Protein AF-A0A7R9D7P7-F1 (afdb_monomer_lite)

pLDDT: mean 80.88, std 19.36, range [26.75, 97.06]

Secondary structure (DSSP, 8-state):
--B--EE---------------GGGGS---HHHHHHHHHHHSPPTT----HHHHHHHHHHIIIIIHHHHHHHHHHHTTT---EE--B----TT--S-GGG-S-TTTTHHHHHT---TT--HHHHHHHHHHHHHHHHHHHH-

InterPro domains:
  IPR002018 Carboxylesterase, type B [PF00135] (29-141)
  IPR029058 Alpha/Beta hydrolase fold [G3DSA:3.40.50.1820] (9-141)
  IPR029058 Alpha/Beta hydrolase fold [SSF53474] (29-141)
  IPR050654 Acetylcholinesterase-related enzymes [PTHR43918] (31-141)

Structure (mmCIF, N/CA/C/O backbone):
data_AF-A0A7R9D7P7-F1
#
_entry.id   AF-A0A7R9D7P7-F1
#
loop_
_atom_site.group_PDB
_atom_site.id
_atom_site.type_symbol
_atom_site.label_atom_id
_atom_site.label_alt_id
_atom_site.label_comp_id
_atom_site.label_asym_id
_atom_site.label_entity_id
_atom_site.label_seq_id
_atom_site.pdbx_PDB_ins_code
_atom_site.Cartn_x
_atom_site.Cartn_y
_atom_site.Cartn_z
_atom_site.occupancy
_atom_site.B_iso_or_equiv
_atom_site.auth_seq_id
_atom_site.auth_comp_id
_atom_site.auth_asym_id
_atom_site.auth_atom_id
_atom_site.pdbx_PDB_model_num
ATOM 1 N N . MET A 1 1 ? 2.129 -1.269 -8.282 1.00 43.69 1 MET A N 1
ATOM 2 C CA . MET A 1 1 ? 2.133 -2.211 -7.143 1.00 43.69 1 MET A CA 1
ATOM 3 C C . MET A 1 1 ? 1.674 -1.445 -5.933 1.00 43.69 1 MET A C 1
ATOM 5 O O . MET A 1 1 ? 2.076 -0.297 -5.811 1.00 43.69 1 MET A O 1
ATOM 9 N N . GLY A 1 2 ? 0.802 -2.020 -5.114 1.00 38.56 2 GLY A N 1
ATOM 10 C CA . GLY A 1 2 ? 0.413 -1.408 -3.855 1.00 38.56 2 GLY A CA 1
ATOM 11 C C . GLY A 1 2 ? 0.653 -2.337 -2.678 1.00 38.56 2 GLY A C 1
ATOM 12 O O . GLY A 1 2 ? 0.614 -3.562 -2.826 1.00 38.56 2 GLY A O 1
ATOM 13 N N . CYS A 1 3 ? 0.937 -1.753 -1.516 1.00 42.25 3 CYS A N 1
ATOM 14 C CA . CYS A 1 3 ? 1.057 -2.504 -0.275 1.00 42.25 3 CYS A CA 1
ATOM 15 C C . CYS A 1 3 ? -0.351 -2.804 0.261 1.00 42.25 3 CYS A C 1
ATOM 17 O O . CYS A 1 3 ? -1.209 -1.921 0.304 1.00 42.25 3 CYS A O 1
ATOM 19 N N . VAL A 1 4 ? -0.618 -4.060 0.619 1.00 41.03 4 VAL A N 1
ATOM 20 C CA . VAL A 1 4 ? -1.905 -4.493 1.179 1.00 41.03 4 VAL A CA 1
ATOM 21 C C . VAL A 1 4 ? -1.685 -4.771 2.658 1.00 41.03 4 VAL A C 1
ATOM 23 O O . VAL A 1 4 ? -1.017 -5.745 3.003 1.00 41.03 4 VAL A O 1
ATOM 26 N N . VAL A 1 5 ? -2.257 -3.936 3.523 1.00 47.00 5 VAL A N 1
ATOM 27 C CA . VAL A 1 5 ? -2.243 -4.150 4.976 1.00 47.00 5 VAL A CA 1
ATOM 28 C C . VAL A 1 5 ? -3.635 -4.583 5.436 1.00 47.00 5 VAL A C 1
ATOM 30 O O . VAL A 1 5 ? -4.661 -4.134 4.922 1.00 47.00 5 VAL A O 1
ATOM 33 N N . TRP A 1 6 ? -3.651 -5.545 6.358 1.00 42.38 6 TRP A N 1
ATOM 34 C CA . TRP A 1 6 ? -4.822 -6.299 6.798 1.00 42.38 6 TRP A CA 1
ATOM 35 C C . TRP A 1 6 ? -5.410 -5.740 8.096 1.00 42.38 6 TRP A C 1
ATOM 37 O O . TRP A 1 6 ? -4.666 -5.430 9.024 1.00 42.38 6 TRP A O 1
ATOM 47 N N . LEU A 1 7 ? -6.743 -5.702 8.185 1.00 40.28 7 LEU A N 1
ATOM 48 C CA . LEU A 1 7 ? -7.473 -5.352 9.400 1.00 40.28 7 LEU A CA 1
ATOM 49 C C . LEU A 1 7 ? -8.643 -6.326 9.620 1.00 40.28 7 LEU A C 1
ATOM 51 O O . LEU A 1 7 ? -9.694 -6.242 8.984 1.00 40.28 7 LEU A O 1
ATOM 55 N N . GLY A 1 8 ? -8.439 -7.283 10.528 1.00 28.56 8 GLY A N 1
ATOM 56 C CA . GLY A 1 8 ? -9.487 -8.111 11.125 1.00 28.56 8 GLY A CA 1
ATOM 57 C C . GLY A 1 8 ? -9.409 -8.045 12.651 1.00 28.56 8 GLY A C 1
ATOM 58 O O . GLY A 1 8 ? -8.383 -7.658 13.207 1.00 28.56 8 GLY A O 1
ATOM 59 N N . LYS A 1 9 ? -10.499 -8.404 13.345 1.00 32.94 9 LYS A N 1
ATOM 60 C CA . LYS A 1 9 ? -10.555 -8.444 14.819 1.00 32.94 9 LYS A CA 1
ATOM 61 C C . LYS A 1 9 ? -9.355 -9.216 15.388 1.00 32.94 9 LYS A C 1
ATOM 63 O O . LYS A 1 9 ? -9.230 -10.420 15.164 1.00 32.94 9 LYS A O 1
ATOM 68 N N . PHE A 1 10 ? -8.509 -8.539 16.164 1.00 31.31 10 PHE A N 1
ATOM 69 C CA . PHE A 1 10 ? -7.433 -9.173 16.920 1.00 31.31 10 PHE A CA 1
ATOM 70 C C . PHE A 1 10 ? -8.032 -10.010 18.058 1.00 31.31 10 PHE A C 1
ATOM 72 O O . PHE A 1 10 ? -8.425 -9.492 19.097 1.00 31.31 10 PHE A O 1
ATOM 79 N N . SER A 1 11 ? -8.089 -11.327 17.876 1.00 27.83 11 SER A N 1
ATOM 80 C CA . SER A 1 11 ? -7.954 -12.256 18.998 1.00 27.83 11 SER A CA 1
ATOM 81 C C . SER A 1 11 ? -6.511 -12.736 18.992 1.00 27.83 11 SER A C 1
ATOM 83 O O . SER A 1 11 ? -6.038 -13.232 17.971 1.00 27.83 11 SER A O 1
ATOM 85 N N . ILE A 1 12 ? -5.801 -12.565 20.110 1.00 30.19 12 ILE A N 1
ATOM 86 C CA . ILE A 1 12 ? -4.437 -13.075 20.292 1.00 30.19 12 ILE A CA 1
ATOM 87 C C . ILE A 1 12 ? -4.516 -14.606 20.279 1.00 30.19 12 ILE A C 1
ATOM 89 O O . ILE A 1 12 ? -4.720 -15.254 21.304 1.00 30.19 12 ILE A O 1
ATOM 93 N N . ILE A 1 13 ? -4.389 -15.203 19.096 1.00 32.69 13 ILE A N 1
ATOM 94 C CA . ILE A 1 13 ? -4.144 -16.634 18.963 1.00 32.69 13 ILE A CA 1
ATOM 95 C C . ILE A 1 13 ? -2.699 -16.830 19.413 1.00 32.69 13 ILE A C 1
ATOM 97 O O . ILE A 1 13 ? -1.776 -16.399 18.724 1.00 32.69 13 ILE A O 1
ATOM 101 N N . LYS A 1 14 ? -2.493 -17.449 20.584 1.00 26.75 14 LYS A N 1
ATOM 102 C CA . LYS A 1 14 ? -1.155 -17.880 21.010 1.00 26.75 14 LYS A CA 1
ATOM 103 C C . LYS A 1 14 ? -0.523 -18.670 19.858 1.00 26.75 14 LYS A C 1
ATOM 105 O O . LYS A 1 14 ? -1.120 -19.672 19.448 1.00 26.75 14 LYS A O 1
ATOM 110 N N . PRO A 1 15 ? 0.649 -18.268 19.335 1.00 33.72 15 PRO A N 1
ATOM 111 C CA . PRO A 1 15 ? 1.323 -19.065 18.330 1.00 33.72 15 PRO A CA 1
ATOM 112 C C . PRO A 1 15 ? 1.646 -20.422 18.958 1.00 33.72 15 PRO A C 1
ATOM 114 O O . PRO A 1 15 ? 2.406 -20.515 19.921 1.00 33.72 15 PRO A O 1
ATOM 117 N N . ARG A 1 16 ? 1.036 -21.492 18.437 1.00 42.28 16 ARG A N 1
ATOM 118 C CA . ARG A 1 16 ? 1.604 -22.831 18.612 1.00 42.28 16 ARG A CA 1
ATOM 119 C C . ARG A 1 16 ? 2.973 -22.793 17.942 1.00 42.28 16 ARG A C 1
ATOM 121 O O . ARG A 1 16 ? 3.083 -22.214 16.863 1.00 42.28 16 ARG A O 1
ATOM 128 N N . SER A 1 17 ? 3.998 -23.342 18.591 1.00 46.72 17 SER A N 1
ATOM 129 C CA . SER A 1 17 ? 5.365 -23.337 18.070 1.00 46.72 17 SER A CA 1
ATOM 130 C C . SER A 1 17 ? 5.378 -23.904 16.648 1.00 46.72 17 SER A C 1
ATOM 132 O O . SER A 1 17 ? 5.209 -25.101 16.419 1.00 46.72 17 SER A O 1
ATOM 134 N N . CYS A 1 18 ? 5.518 -23.023 15.661 1.00 44.44 18 CYS A N 1
ATOM 135 C CA . CYS A 1 18 ? 5.697 -23.441 14.285 1.00 44.44 18 CYS A CA 1
ATOM 136 C C . CYS A 1 18 ? 7.150 -23.872 14.144 1.00 44.44 18 CYS A C 1
ATOM 138 O O . CYS A 1 18 ? 8.067 -23.068 14.285 1.00 44.44 18 CYS A O 1
ATOM 140 N N . ALA A 1 19 ? 7.310 -25.173 13.918 1.00 54.09 19 ALA A N 1
ATOM 141 C CA . ALA A 1 19 ? 8.560 -25.856 13.660 1.00 54.09 19 ALA A CA 1
ATOM 142 C C . ALA A 1 19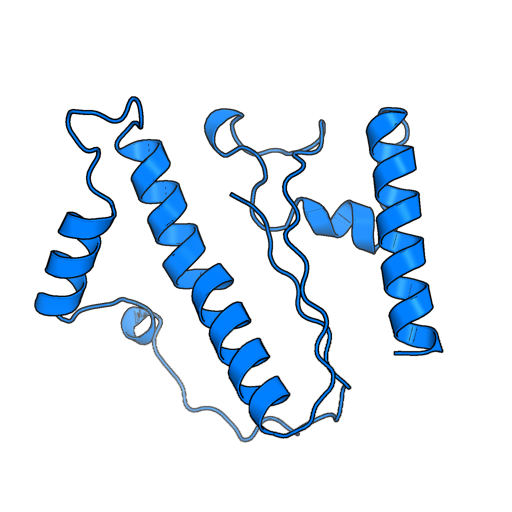 ? 9.497 -25.079 12.723 1.00 54.09 19 ALA A C 1
ATOM 144 O O . ALA A 1 19 ? 9.060 -24.393 11.795 1.00 54.09 19 ALA A O 1
ATOM 145 N N . ASN A 1 20 ? 10.786 -25.274 12.990 1.00 46.38 20 ASN A N 1
ATOM 146 C CA . ASN A 1 20 ? 11.968 -24.764 12.310 1.00 46.38 20 ASN A CA 1
ATOM 147 C C . ASN A 1 20 ? 11.874 -24.957 10.781 1.00 46.38 20 ASN A C 1
ATOM 149 O O . ASN A 1 20 ? 12.284 -25.986 10.243 1.00 46.38 20 ASN A O 1
ATOM 153 N N . ARG A 1 21 ? 11.264 -24.002 10.070 1.00 52.53 21 ARG A N 1
ATOM 154 C CA . ARG A 1 21 ? 11.136 -24.040 8.610 1.00 52.53 21 ARG A CA 1
ATOM 155 C C . ARG A 1 21 ? 12.296 -23.266 7.997 1.00 52.53 21 ARG A C 1
ATOM 157 O O . ARG A 1 21 ? 12.421 -22.063 8.194 1.00 52.53 21 ARG A O 1
ATOM 164 N N . SER A 1 22 ? 13.140 -23.982 7.258 1.00 52.88 22 SER A N 1
ATOM 165 C CA . SER A 1 22 ? 14.233 -23.415 6.464 1.00 52.88 22 SER A CA 1
ATOM 166 C C . S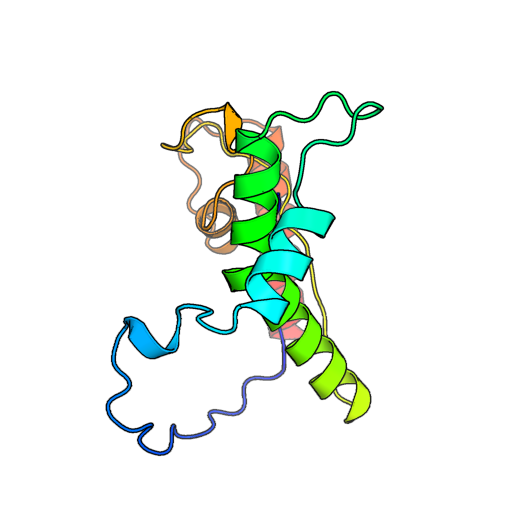ER A 1 22 ? 13.707 -22.386 5.451 1.00 52.88 22 SER A C 1
ATOM 168 O O . SER A 1 22 ? 12.594 -22.536 4.935 1.00 52.88 22 SER A O 1
ATOM 170 N N . ALA A 1 23 ? 14.526 -21.383 5.112 1.00 53.16 23 ALA A N 1
ATOM 171 C CA . ALA A 1 23 ? 14.239 -20.391 4.071 1.00 53.16 23 ALA A CA 1
ATOM 172 C C . ALA A 1 23 ? 13.839 -21.030 2.721 1.00 53.16 23 ALA A C 1
ATOM 174 O O . ALA A 1 23 ? 13.023 -20.472 1.990 1.00 53.16 23 ALA A O 1
ATOM 175 N N . SER A 1 24 ? 14.325 -22.245 2.431 1.00 53.69 24 SER A N 1
ATOM 176 C CA . SER A 1 24 ? 13.949 -23.023 1.240 1.00 53.69 24 SER A CA 1
ATOM 177 C C . SER A 1 24 ? 12.460 -23.368 1.166 1.00 53.69 24 SER A C 1
ATOM 179 O O . SER A 1 24 ? 11.933 -23.536 0.074 1.00 53.69 24 SER A O 1
ATOM 181 N N . SER A 1 25 ? 11.757 -23.424 2.302 1.00 59.16 25 SER A N 1
ATOM 182 C CA . SER A 1 25 ? 10.317 -23.710 2.338 1.00 59.16 25 SER A CA 1
ATOM 183 C C . SER A 1 25 ? 9.445 -22.570 1.799 1.00 59.16 25 SER A C 1
ATOM 185 O O . SER A 1 25 ? 8.258 -22.779 1.553 1.00 59.16 25 SER A O 1
ATOM 187 N N . PHE A 1 26 ? 10.017 -21.375 1.612 1.00 55.59 26 PHE A N 1
ATOM 188 C CA . PHE A 1 26 ? 9.333 -20.230 1.008 1.00 55.59 26 PHE A CA 1
ATOM 189 C C . PHE A 1 26 ? 9.520 -20.146 -0.509 1.00 55.59 26 PHE A C 1
ATOM 191 O O . PHE A 1 26 ? 8.774 -19.416 -1.162 1.00 55.59 26 PHE A O 1
ATOM 198 N N . LEU A 1 27 ? 10.494 -20.869 -1.067 1.00 63.66 27 LEU A N 1
ATOM 199 C CA . LEU A 1 27 ? 10.754 -20.868 -2.500 1.00 63.66 27 LEU A CA 1
ATOM 200 C C . LEU A 1 27 ? 9.830 -21.873 -3.186 1.00 63.66 27 LEU A C 1
ATOM 202 O O . LEU A 1 27 ? 9.764 -23.042 -2.809 1.00 63.66 27 LEU A O 1
ATOM 206 N N . VAL A 1 28 ? 9.112 -21.408 -4.206 1.00 68.25 28 VAL A N 1
ATOM 207 C CA . VAL A 1 28 ? 8.345 -22.280 -5.097 1.00 68.25 28 VAL A CA 1
ATOM 208 C C . VAL A 1 28 ? 9.344 -23.125 -5.884 1.00 68.25 28 VAL A C 1
ATOM 210 O O . VAL A 1 28 ? 10.101 -22.589 -6.688 1.00 68.25 28 VAL A O 1
ATOM 213 N N . GLN A 1 29 ? 9.368 -24.432 -5.626 1.00 76.44 29 GLN A N 1
ATOM 214 C CA . GLN A 1 29 ? 10.256 -25.379 -6.316 1.00 76.44 29 GLN A CA 1
ATOM 215 C C . GLN A 1 29 ? 9.516 -26.313 -7.278 1.00 76.44 29 GLN A C 1
ATOM 217 O O . GLN A 1 29 ? 10.154 -27.092 -7.977 1.00 76.44 29 GLN A O 1
ATOM 222 N N . ASP A 1 30 ? 8.186 -26.240 -7.320 1.00 83.62 30 ASP A N 1
ATOM 223 C CA . ASP A 1 30 ? 7.381 -27.046 -8.231 1.00 83.62 30 ASP A CA 1
ATOM 224 C C . ASP A 1 30 ? 7.522 -26.513 -9.672 1.00 83.62 30 ASP A C 1
ATOM 226 O O . ASP A 1 30 ? 7.141 -25.362 -9.926 1.00 83.62 30 ASP A O 1
ATOM 230 N N . PRO A 1 31 ? 8.040 -27.318 -10.622 1.00 87.44 31 PRO A N 1
ATOM 231 C CA . PRO A 1 31 ? 8.234 -26.891 -12.006 1.00 87.44 31 PRO A CA 1
ATOM 232 C C . PRO A 1 31 ? 6.951 -26.413 -12.690 1.00 87.44 31 PRO A C 1
ATOM 234 O O . PRO A 1 31 ? 7.000 -25.457 -13.460 1.00 87.44 31 PRO A O 1
ATOM 237 N N . SER A 1 32 ? 5.801 -27.018 -12.378 1.00 87.88 32 SER A N 1
ATOM 238 C CA . SER A 1 32 ? 4.516 -26.633 -12.974 1.00 87.88 32 SER A CA 1
ATOM 239 C C . SER A 1 32 ? 4.070 -25.243 -12.519 1.00 87.88 32 SER A C 1
ATOM 241 O O . SER A 1 32 ? 3.541 -24.455 -13.304 1.00 87.88 32 SER A O 1
ATOM 243 N N . VAL A 1 33 ? 4.346 -24.898 -11.258 1.00 84.75 33 VAL A N 1
ATOM 244 C CA . VAL A 1 33 ? 4.042 -23.572 -10.711 1.00 84.75 33 VAL A CA 1
ATOM 245 C C . VAL A 1 33 ? 4.990 -22.526 -11.292 1.00 84.75 33 VAL A C 1
ATOM 247 O O . VAL A 1 33 ? 4.563 -21.406 -11.572 1.00 84.75 33 VAL A O 1
ATOM 250 N N . ILE A 1 34 ? 6.258 -22.883 -11.510 1.00 87.31 34 ILE A N 1
ATOM 251 C CA . ILE A 1 34 ? 7.229 -22.006 -12.175 1.00 87.31 34 ILE A CA 1
ATOM 252 C C . ILE A 1 34 ? 6.792 -21.730 -13.618 1.00 87.31 34 ILE A C 1
ATOM 254 O O . ILE A 1 34 ? 6.773 -20.573 -14.028 1.00 87.31 34 ILE A O 1
ATOM 258 N N . GLU A 1 35 ? 6.392 -22.754 -14.374 1.00 91.06 35 GLU A N 1
ATOM 259 C CA . GLU A 1 35 ? 5.926 -22.596 -15.756 1.00 91.06 35 GLU A CA 1
ATOM 260 C C . GLU A 1 35 ? 4.676 -21.711 -15.840 1.00 91.06 35 GLU A C 1
ATOM 262 O O . GLU A 1 35 ? 4.634 -20.765 -16.629 1.00 91.06 35 GLU A O 1
ATOM 267 N N . ALA A 1 36 ? 3.694 -21.946 -14.965 1.00 90.69 36 ALA A N 1
ATOM 268 C CA . ALA A 1 36 ? 2.503 -21.107 -14.876 1.00 90.69 36 ALA A CA 1
ATOM 269 C C . ALA A 1 36 ? 2.849 -19.650 -14.520 1.00 90.69 36 ALA A C 1
ATOM 271 O O . ALA A 1 36 ? 2.304 -18.721 -15.116 1.00 90.69 36 ALA A O 1
ATOM 272 N N . ALA A 1 37 ? 3.786 -19.433 -13.590 1.00 89.31 37 ALA A N 1
ATOM 273 C CA . ALA A 1 37 ? 4.247 -18.095 -13.231 1.00 89.31 37 ALA A CA 1
ATOM 274 C C . ALA A 1 37 ? 4.954 -17.398 -14.403 1.00 89.31 37 ALA A C 1
ATOM 276 O O . ALA A 1 37 ? 4.693 -16.227 -14.666 1.00 89.31 37 ALA A O 1
ATOM 277 N N . VAL A 1 38 ? 5.811 -18.104 -15.143 1.00 90.56 38 VAL A N 1
ATOM 278 C CA . VAL A 1 38 ? 6.465 -17.553 -16.339 1.00 90.56 38 VAL A CA 1
ATOM 279 C C . VAL A 1 38 ? 5.432 -17.209 -17.411 1.00 90.56 38 VAL A C 1
ATOM 281 O O . VAL A 1 38 ? 5.535 -16.156 -18.034 1.00 90.56 38 VAL A O 1
ATOM 284 N N . HIS A 1 39 ? 4.422 -18.052 -17.619 1.00 91.56 39 HIS A N 1
ATOM 285 C CA . HIS A 1 39 ? 3.353 -17.774 -18.575 1.00 91.56 39 HIS A CA 1
ATOM 286 C C . HIS A 1 39 ? 2.531 -16.533 -18.193 1.00 91.56 39 HIS A C 1
ATOM 288 O O . HIS A 1 39 ? 2.224 -15.714 -19.057 1.00 91.56 39 HIS A O 1
ATOM 294 N N . GLU A 1 40 ? 2.189 -16.383 -16.914 1.00 90.81 40 GLU A N 1
ATOM 295 C CA . GLU A 1 40 ? 1.378 -15.267 -16.417 1.00 90.81 40 GLU A CA 1
ATOM 296 C C . GLU A 1 40 ? 2.153 -13.940 -16.414 1.00 90.81 40 GLU A C 1
ATOM 298 O O . GLU A 1 40 ? 1.645 -12.908 -16.852 1.00 90.81 40 GLU A O 1
ATOM 303 N N . TYR A 1 41 ? 3.410 -13.967 -15.961 1.00 91.06 41 TYR A N 1
ATOM 304 C CA . TYR A 1 41 ? 4.240 -12.775 -15.758 1.00 91.06 41 TYR A CA 1
ATOM 305 C C . TYR A 1 41 ? 5.274 -12.554 -16.865 1.00 91.06 41 TYR A C 1
ATOM 307 O O . TYR A 1 41 ? 6.217 -11.782 -16.701 1.00 91.06 41 TYR A O 1
ATOM 315 N N . ARG A 1 42 ? 5.134 -13.185 -18.029 1.00 91.00 42 ARG A N 1
ATOM 316 C CA . ARG A 1 42 ? 5.920 -12.758 -19.191 1.00 91.00 42 ARG A CA 1
ATOM 317 C C . ARG A 1 42 ? 5.390 -11.425 -19.721 1.00 91.00 42 ARG A C 1
ATOM 319 O O . ARG A 1 42 ? 4.184 -11.175 -19.670 1.00 91.00 42 ARG A O 1
ATOM 326 N N . PRO A 1 43 ? 6.252 -10.545 -20.243 1.00 89.44 43 PRO A N 1
ATOM 327 C CA . PRO A 1 43 ? 5.785 -9.428 -21.050 1.00 89.44 43 PRO A CA 1
ATOM 328 C C . PRO A 1 43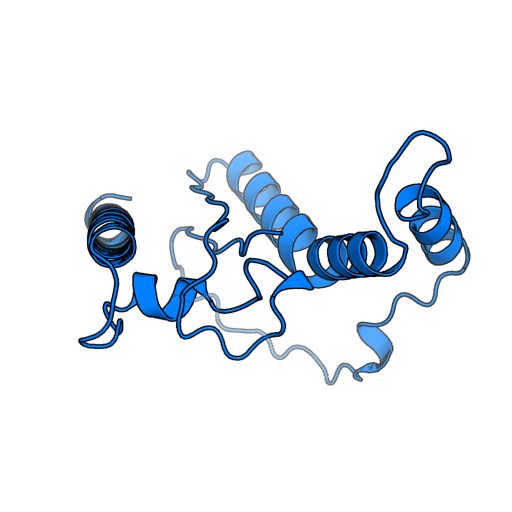 ? 5.115 -9.988 -22.314 1.00 89.44 43 PRO A C 1
ATOM 330 O O . PRO A 1 43 ? 5.712 -10.782 -23.044 1.00 89.44 43 PRO A O 1
ATOM 333 N N . TRP A 1 44 ? 3.850 -9.634 -22.527 1.00 86.88 44 TRP A N 1
ATOM 334 C CA . TRP A 1 44 ? 3.094 -10.055 -23.705 1.00 86.88 44 TRP A CA 1
ATOM 335 C C . TRP A 1 44 ? 3.408 -9.120 -24.879 1.00 86.88 44 TRP A C 1
ATOM 337 O O . TRP A 1 44 ? 3.677 -7.947 -24.635 1.00 86.88 44 TRP A O 1
ATOM 347 N N . PRO A 1 45 ? 3.345 -9.588 -26.140 1.00 86.12 45 PRO A N 1
ATOM 348 C CA . PRO A 1 45 ? 3.674 -8.759 -27.305 1.00 86.12 45 PRO A CA 1
ATOM 349 C C . PRO A 1 45 ? 2.869 -7.455 -27.391 1.00 86.12 45 PRO A C 1
ATOM 351 O O . PRO A 1 45 ? 3.389 -6.441 -27.845 1.00 86.12 45 PRO A O 1
ATOM 354 N N . ASP A 1 46 ? 1.628 -7.479 -26.905 1.00 87.12 46 ASP A N 1
ATOM 355 C CA . ASP A 1 46 ? 0.711 -6.336 -26.938 1.00 87.12 46 ASP A CA 1
ATOM 356 C C . ASP A 1 46 ? 0.836 -5.425 -25.704 1.00 87.12 46 ASP A C 1
ATOM 358 O O . ASP A 1 46 ? 0.141 -4.412 -25.602 1.00 87.12 46 ASP A O 1
ATOM 362 N N . SER A 1 47 ? 1.690 -5.775 -24.734 1.00 80.75 47 SER A N 1
ATOM 363 C CA . SER A 1 47 ? 1.905 -4.972 -23.533 1.00 80.75 47 SER A CA 1
ATOM 364 C C . SER A 1 47 ? 3.218 -4.201 -23.619 1.00 80.75 47 SER A C 1
ATOM 366 O O . SER A 1 47 ? 4.260 -4.721 -24.003 1.00 80.75 47 SER A O 1
ATOM 368 N N . ASN A 1 48 ? 3.194 -2.939 -23.190 1.00 83.88 48 ASN A N 1
ATOM 369 C CA . ASN A 1 48 ? 4.409 -2.129 -23.069 1.00 83.88 48 ASN A CA 1
ATOM 370 C C . ASN A 1 48 ? 5.162 -2.406 -21.748 1.00 83.88 48 ASN A C 1
ATOM 372 O O . ASN A 1 48 ? 5.928 -1.568 -21.275 1.00 83.88 48 ASN A O 1
ATOM 376 N N . ALA A 1 49 ? 4.877 -3.536 -21.088 1.00 83.25 49 ALA A N 1
ATOM 377 C CA . ALA A 1 49 ? 5.439 -3.866 -19.784 1.00 83.25 49 ALA A CA 1
ATOM 378 C C . ALA A 1 49 ? 6.845 -4.444 -19.950 1.00 83.25 49 ALA A C 1
ATOM 380 O O . ALA A 1 49 ? 7.061 -5.365 -20.736 1.00 83.25 49 ALA A O 1
ATOM 381 N N . SER A 1 50 ? 7.807 -3.945 -19.174 1.00 89.38 50 SER A N 1
ATOM 382 C CA . SER A 1 50 ? 9.139 -4.544 -19.17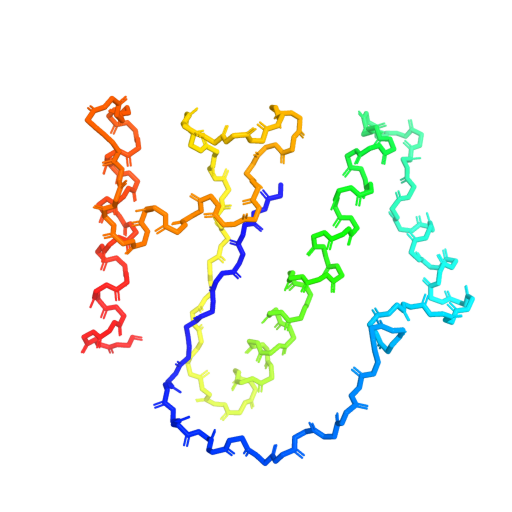4 1.00 89.38 50 SER A CA 1
ATOM 383 C C . SER A 1 50 ? 9.149 -5.849 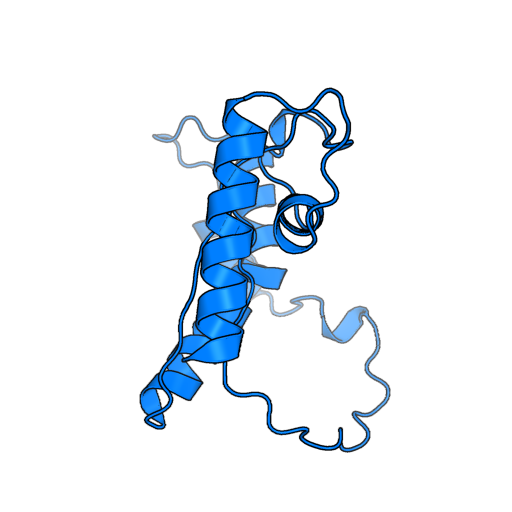-18.374 1.00 89.38 50 SER A C 1
ATOM 385 O O . SER A 1 50 ? 8.345 -6.054 -17.461 1.00 89.38 50 SER A O 1
ATOM 387 N N . PHE A 1 51 ? 10.121 -6.721 -18.657 1.00 90.81 51 PHE A N 1
ATOM 388 C CA . PHE A 1 51 ? 10.351 -7.920 -17.845 1.00 90.81 51 PHE A CA 1
ATOM 389 C C . PHE A 1 51 ? 10.558 -7.575 -16.362 1.00 90.81 51 PHE A C 1
ATOM 391 O O . PHE A 1 51 ? 10.081 -8.283 -15.481 1.00 90.81 51 PHE A O 1
ATOM 398 N N . ARG A 1 52 ? 11.225 -6.448 -16.079 1.00 90.12 52 ARG A N 1
ATOM 399 C CA . ARG A 1 52 ? 11.427 -5.949 -14.716 1.00 90.12 52 ARG A CA 1
ATOM 400 C C . ARG A 1 52 ? 10.101 -5.636 -14.031 1.00 90.12 52 ARG A C 1
ATOM 402 O O . ARG A 1 52 ? 9.918 -6.035 -12.886 1.00 90.12 52 ARG A O 1
ATOM 409 N N . ASP A 1 53 ? 9.190 -4.948 -14.712 1.00 89.19 53 ASP A N 1
ATOM 410 C CA . ASP A 1 53 ? 7.900 -4.570 -14.127 1.00 89.19 53 ASP A CA 1
ATOM 411 C C . ASP A 1 53 ? 7.051 -5.815 -13.865 1.00 89.19 53 ASP A C 1
ATOM 413 O O . ASP A 1 53 ? 6.482 -5.964 -12.785 1.00 89.19 53 ASP A O 1
ATOM 417 N N . GLN A 1 54 ? 7.048 -6.768 -14.800 1.00 91.06 54 GLN A N 1
ATOM 418 C CA . GLN A 1 54 ? 6.353 -8.036 -14.603 1.00 91.06 54 GLN A CA 1
ATOM 419 C C . GLN A 1 54 ? 6.953 -8.871 -13.464 1.00 91.06 54 GLN A C 1
ATOM 421 O O . GLN A 1 54 ? 6.216 -9.432 -12.655 1.00 91.06 54 GLN A O 1
ATOM 426 N N . PHE A 1 55 ? 8.282 -8.917 -13.345 1.00 89.12 55 PHE A N 1
ATOM 427 C CA . PHE A 1 55 ? 8.955 -9.601 -12.242 1.00 89.12 55 PHE A CA 1
ATOM 428 C C . PHE A 1 55 ? 8.631 -8.961 -10.888 1.00 89.12 55 PHE A C 1
ATOM 430 O O . PHE A 1 55 ? 8.399 -9.658 -9.896 1.00 89.12 55 PHE A O 1
ATOM 437 N N . LEU A 1 56 ? 8.563 -7.630 -10.848 1.00 89.19 56 LEU A N 1
ATOM 438 C CA . LEU A 1 56 ? 8.095 -6.899 -9.683 1.00 89.19 56 LEU A CA 1
ATOM 439 C C . LEU A 1 56 ? 6.646 -7.307 -9.354 1.00 89.19 56 LEU A C 1
ATOM 441 O O . LEU A 1 56 ? 6.386 -7.767 -8.240 1.00 89.19 56 LEU A O 1
ATOM 445 N N . HIS A 1 57 ? 5.724 -7.265 -10.321 1.00 88.06 57 HIS A N 1
ATOM 446 C CA . HIS A 1 57 ? 4.338 -7.717 -10.141 1.00 88.06 57 HIS A CA 1
ATOM 447 C C . HIS A 1 57 ? 4.229 -9.158 -9.621 1.00 88.06 57 HIS A C 1
ATOM 449 O O . HIS A 1 57 ? 3.435 -9.407 -8.709 1.00 88.06 57 HIS A O 1
ATOM 455 N N . PHE A 1 58 ? 5.045 -10.075 -10.142 1.00 89.75 58 PHE A N 1
ATOM 456 C CA . PHE A 1 58 ? 5.138 -11.457 -9.672 1.00 89.75 58 PHE A CA 1
ATOM 457 C C . PHE A 1 58 ? 5.534 -11.529 -8.196 1.00 89.75 58 PHE A C 1
ATOM 459 O O . PHE A 1 58 ? 4.822 -12.136 -7.395 1.00 89.75 58 PHE A O 1
ATOM 466 N N . CYS A 1 59 ? 6.624 -10.860 -7.810 1.00 86.50 59 CYS A N 1
ATOM 467 C CA . CYS A 1 59 ? 7.091 -10.841 -6.424 1.00 86.50 59 CYS A CA 1
ATOM 468 C C . CYS A 1 59 ? 6.022 -10.274 -5.477 1.00 86.50 59 CYS A C 1
ATOM 470 O O . CYS A 1 59 ? 5.725 -10.871 -4.441 1.00 86.50 59 CYS A O 1
ATOM 472 N N . GLY A 1 60 ? 5.393 -9.155 -5.847 1.00 86.00 60 GLY A N 1
ATOM 473 C CA . GLY A 1 60 ? 4.314 -8.560 -5.055 1.00 86.00 60 GLY A CA 1
ATOM 474 C C . GLY A 1 60 ? 3.099 -9.486 -4.920 1.00 86.00 60 GLY A C 1
ATOM 475 O O . GLY A 1 60 ? 2.513 -9.604 -3.843 1.00 86.00 60 GLY A O 1
ATOM 476 N N . ALA A 1 61 ? 2.732 -10.196 -5.987 1.00 86.88 61 ALA A N 1
ATOM 477 C CA . ALA A 1 61 ? 1.645 -11.166 -5.943 1.00 86.88 61 ALA A CA 1
ATOM 478 C C . ALA A 1 61 ? 1.961 -12.349 -5.018 1.00 86.88 61 ALA A C 1
ATOM 480 O O . ALA A 1 61 ? 1.159 -12.664 -4.133 1.00 86.88 61 ALA A O 1
ATOM 481 N N . LEU A 1 62 ? 3.135 -12.958 -5.198 1.00 83.81 62 LEU A N 1
ATOM 482 C CA . LEU A 1 62 ? 3.560 -14.163 -4.494 1.00 83.81 62 LEU A CA 1
ATOM 483 C C . LEU A 1 62 ? 3.719 -13.936 -2.986 1.00 83.81 62 LEU A C 1
ATOM 485 O O . LEU A 1 62 ? 3.272 -14.760 -2.181 1.00 83.81 62 LEU A O 1
ATOM 489 N N . TYR A 1 63 ? 4.360 -12.833 -2.595 1.00 82.38 63 TYR A N 1
ATOM 490 C CA . TYR A 1 63 ? 4.733 -12.615 -1.200 1.00 82.38 63 TYR A CA 1
ATOM 491 C C . TYR A 1 63 ? 3.651 -11.918 -0.378 1.00 82.38 63 TYR A C 1
ATOM 493 O O . TYR A 1 63 ? 3.494 -12.255 0.795 1.00 82.38 63 TYR A O 1
ATOM 501 N N . THR A 1 64 ? 2.876 -10.997 -0.961 1.00 83.62 64 THR A N 1
ATOM 502 C CA . THR A 1 64 ? 1.975 -10.136 -0.175 1.00 83.62 64 THR A CA 1
ATOM 503 C C . THR A 1 64 ? 0.525 -10.191 -0.651 1.00 83.62 64 THR A C 1
ATOM 505 O O . THR A 1 64 ? -0.362 -10.602 0.108 1.00 83.62 64 THR A O 1
ATOM 508 N N . ARG A 1 65 ? 0.245 -9.819 -1.906 1.00 86.19 65 ARG A N 1
ATOM 509 C CA . ARG A 1 65 ? -1.128 -9.577 -2.385 1.00 86.19 65 ARG A CA 1
ATOM 510 C C . ARG A 1 65 ? -2.003 -10.830 -2.358 1.00 86.19 65 ARG A C 1
ATOM 512 O O . ARG A 1 65 ? -3.093 -10.788 -1.795 1.00 86.19 65 ARG A O 1
ATOM 519 N N . VAL A 1 66 ? -1.551 -11.949 -2.931 1.00 87.69 66 VAL A N 1
ATOM 520 C CA . VAL A 1 66 ? -2.387 -13.163 -3.018 1.00 87.69 66 VAL A CA 1
ATOM 521 C C . VAL A 1 66 ? -2.641 -13.746 -1.630 1.00 87.69 66 VAL A C 1
ATOM 523 O O . VAL A 1 66 ? -3.770 -14.116 -1.314 1.00 87.69 66 VAL A O 1
ATOM 526 N N . LYS A 1 67 ? -1.619 -13.771 -0.767 1.00 86.44 67 LYS A N 1
ATOM 527 C CA . LYS A 1 67 ? -1.736 -14.319 0.593 1.00 86.44 67 LYS A CA 1
ATOM 528 C C . LYS A 1 67 ? -2.696 -13.506 1.460 1.00 86.44 67 LYS A C 1
ATOM 530 O O . LYS A 1 67 ? -3.576 -14.079 2.103 1.00 86.44 67 LYS A O 1
ATOM 535 N N . SER A 1 68 ? -2.559 -12.179 1.445 1.00 86.38 68 SER A N 1
ATOM 536 C CA . SER A 1 68 ? -3.458 -11.281 2.182 1.00 86.38 68 SER A CA 1
ATOM 537 C C . SER A 1 68 ? -4.901 -11.380 1.676 1.00 86.38 68 SER A C 1
ATOM 539 O O . SER A 1 68 ? -5.836 -11.438 2.475 1.00 86.38 68 SER A O 1
ATOM 541 N N . GLU A 1 69 ? -5.099 -11.488 0.361 1.00 90.12 69 GLU A N 1
ATOM 542 C CA . GLU A 1 69 ? -6.424 -11.658 -0.231 1.00 90.12 69 GLU A CA 1
ATOM 543 C C . GLU A 1 69 ? -7.066 -13.006 0.120 1.00 90.12 69 GLU A C 1
ATOM 545 O O . GLU A 1 69 ? -8.245 -13.052 0.480 1.00 90.12 69 GLU A O 1
ATOM 550 N N . GLN A 1 70 ? -6.310 -14.103 0.054 1.00 91.06 70 GLN A N 1
ATOM 551 C CA . GLN A 1 70 ? -6.800 -15.428 0.437 1.00 91.06 70 GLN A CA 1
ATOM 552 C C . GLN A 1 70 ? -7.239 -15.455 1.903 1.00 91.06 70 GLN A C 1
ATOM 554 O O . GLN A 1 70 ? -8.321 -15.965 2.204 1.00 91.06 70 GLN A O 1
ATOM 559 N N . LEU A 1 71 ? -6.448 -14.856 2.799 1.00 90.69 71 LEU A N 1
ATOM 560 C CA . LEU A 1 71 ? -6.803 -14.730 4.210 1.00 90.69 71 LEU A CA 1
ATOM 561 C C . LEU A 1 71 ? -8.083 -13.905 4.398 1.00 90.69 71 LEU A C 1
ATOM 563 O O . LEU A 1 71 ? -8.998 -14.345 5.095 1.00 90.69 71 LEU A O 1
ATOM 567 N N . ALA A 1 72 ? -8.183 -12.745 3.743 1.00 90.19 72 ALA A N 1
ATOM 568 C CA . ALA A 1 72 ? -9.369 -11.892 3.806 1.00 90.19 72 ALA A CA 1
ATOM 569 C C . ALA A 1 72 ? -10.633 -12.637 3.346 1.00 90.19 72 ALA A C 1
ATOM 571 O O . ALA A 1 72 ? -11.645 -12.643 4.047 1.00 90.19 72 ALA A O 1
ATOM 572 N N . ARG A 1 73 ? -10.559 -13.341 2.209 1.00 92.69 73 ARG A N 1
ATOM 573 C CA . ARG A 1 73 ? -11.667 -14.158 1.688 1.00 92.69 73 ARG A CA 1
ATOM 574 C C . ARG A 1 73 ? -12.032 -15.296 2.637 1.00 92.69 73 ARG A C 1
ATOM 576 O O . ARG A 1 73 ? -13.213 -15.582 2.819 1.00 92.69 73 ARG A O 1
ATOM 583 N N . TRP A 1 74 ? -11.042 -15.953 3.235 1.00 95.44 74 TRP A N 1
ATOM 584 C CA . TRP A 1 74 ? -11.270 -17.044 4.182 1.00 95.44 74 TRP A CA 1
ATOM 585 C C . TRP A 1 74 ? -11.999 -16.571 5.446 1.00 95.44 74 TRP A C 1
ATOM 587 O O . TRP A 1 74 ? -12.942 -17.230 5.883 1.00 95.44 74 TRP A O 1
ATOM 597 N N . LEU A 1 75 ? -11.616 -15.414 5.993 1.00 93.75 75 LEU A N 1
ATOM 598 C CA . LEU A 1 75 ? -12.278 -14.793 7.147 1.00 93.75 75 LEU A CA 1
ATOM 599 C C . LEU A 1 75 ? -13.699 -14.330 6.812 1.00 93.75 75 LEU A C 1
ATOM 601 O O . LEU A 1 75 ? -14.633 -14.616 7.562 1.00 93.75 75 LEU A O 1
ATOM 605 N N . ALA A 1 76 ? -13.877 -13.680 5.659 1.00 93.56 76 ALA A N 1
ATOM 606 C CA . ALA A 1 76 ? -15.183 -13.212 5.201 1.00 93.56 76 ALA A CA 1
ATOM 607 C C . ALA A 1 76 ? -16.187 -14.366 5.046 1.00 93.56 76 ALA A C 1
ATOM 609 O O . ALA A 1 76 ? -17.315 -14.281 5.524 1.00 93.56 76 ALA A O 1
ATOM 610 N N . ARG A 1 77 ? -15.757 -15.503 4.476 1.00 96.25 77 ARG A N 1
ATOM 611 C CA . ARG A 1 77 ? -16.586 -16.723 4.367 1.00 96.25 77 ARG A CA 1
ATOM 612 C C . ARG A 1 77 ? -17.013 -17.303 5.718 1.00 96.25 77 ARG A C 1
ATOM 614 O O . ARG A 1 77 ? -17.959 -18.078 5.767 1.00 96.25 77 ARG A O 1
ATOM 621 N N . ARG A 1 78 ? -16.325 -16.947 6.804 1.00 97.06 78 ARG A N 1
ATOM 622 C CA . ARG A 1 78 ? -16.641 -17.361 8.180 1.00 97.06 78 ARG A CA 1
ATOM 623 C C . ARG A 1 78 ? -17.473 -16.321 8.935 1.00 97.06 78 ARG A C 1
ATOM 625 O O . ARG A 1 78 ? -17.555 -16.384 10.156 1.00 97.06 78 ARG A O 1
ATOM 632 N N . GLY A 1 79 ? -18.061 -15.358 8.226 1.00 94.38 79 GLY A N 1
ATOM 633 C CA . GLY A 1 79 ? -18.913 -14.322 8.810 1.00 94.38 79 GLY A CA 1
ATOM 634 C C . GLY A 1 79 ? -18.150 -13.199 9.514 1.00 94.38 79 GLY A C 1
ATOM 635 O O . GLY A 1 79 ? -18.750 -12.446 10.273 1.00 94.38 79 GLY A O 1
ATOM 636 N N . THR A 1 80 ? -16.836 -13.072 9.293 1.00 93.94 80 THR A N 1
ATOM 637 C CA . THR A 1 80 ? -16.068 -11.926 9.807 1.00 93.94 80 THR A CA 1
ATOM 638 C C . THR A 1 80 ? -16.183 -10.747 8.845 1.00 93.94 80 THR A C 1
ATOM 640 O O . THR A 1 80 ? -15.923 -10.906 7.654 1.00 93.94 80 THR A O 1
ATOM 643 N N . THR A 1 81 ? -16.502 -9.555 9.348 1.00 91.62 81 THR A N 1
ATOM 644 C CA . THR A 1 81 ? -16.360 -8.312 8.574 1.00 91.62 81 THR A CA 1
ATOM 645 C C . THR A 1 81 ? -14.877 -8.028 8.357 1.00 91.62 81 THR A C 1
ATOM 647 O O . THR A 1 81 ? -14.117 -7.936 9.321 1.00 91.62 81 THR A O 1
ATOM 650 N N . VAL A 1 82 ? -14.455 -7.924 7.097 1.00 91.75 82 VAL A N 1
ATOM 651 C CA . VAL A 1 82 ? -13.057 -7.692 6.719 1.00 91.75 82 VAL A CA 1
ATOM 652 C C . VAL A 1 82 ? -12.969 -6.438 5.868 1.00 91.75 82 VAL A C 1
ATOM 654 O O . VAL A 1 82 ? -13.655 -6.334 4.851 1.00 91.75 82 VAL A O 1
ATOM 657 N N . TRP A 1 83 ? -12.067 -5.538 6.245 1.00 89.50 83 TRP A N 1
ATOM 658 C CA . TRP A 1 83 ? -11.700 -4.377 5.447 1.00 89.50 83 TRP A CA 1
ATOM 659 C C . TRP A 1 83 ? -10.324 -4.611 4.827 1.00 89.50 83 TRP A C 1
ATOM 661 O O . TRP A 1 83 ? -9.399 -5.099 5.479 1.00 89.50 83 TRP A O 1
ATOM 671 N N . ARG A 1 84 ? -10.189 -4.291 3.540 1.00 87.75 84 ARG A N 1
ATOM 672 C CA . ARG A 1 84 ? -8.929 -4.397 2.799 1.00 87.75 84 ARG A CA 1
ATOM 673 C C . ARG A 1 84 ? -8.728 -3.126 1.996 1.00 87.75 84 ARG A C 1
ATOM 675 O O . ARG A 1 84 ? -9.658 -2.688 1.323 1.00 87.75 84 ARG A O 1
ATOM 682 N N . TYR A 1 85 ? -7.509 -2.606 2.000 1.00 88.62 85 TYR A N 1
ATOM 683 C CA . TYR A 1 85 ? -7.101 -1.524 1.115 1.00 88.62 85 TYR A CA 1
ATOM 684 C C . TYR A 1 85 ? -5.835 -1.893 0.338 1.00 88.62 85 TYR A C 1
ATOM 686 O O . TYR A 1 85 ? -5.102 -2.810 0.711 1.00 88.62 85 TYR A O 1
ATOM 694 N N . GLU A 1 86 ? -5.605 -1.179 -0.760 1.00 89.44 86 GLU A N 1
ATOM 695 C CA . GLU A 1 86 ? -4.361 -1.209 -1.522 1.00 89.44 86 GLU A CA 1
ATOM 696 C C . GLU A 1 86 ? -3.737 0.186 -1.461 1.00 89.44 86 GLU A C 1
ATOM 698 O O . GLU A 1 86 ? -4.381 1.178 -1.806 1.00 89.44 86 GLU A O 1
ATOM 703 N N . PHE A 1 87 ? -2.501 0.272 -0.979 1.00 90.31 87 PHE A N 1
ATOM 704 C CA . PHE A 1 87 ? -1.761 1.523 -0.906 1.00 90.31 87 PHE A CA 1
ATOM 705 C C . PHE A 1 87 ? -0.946 1.728 -2.178 1.00 90.31 87 PHE A C 1
ATOM 707 O O . PHE A 1 87 ? 0.078 1.078 -2.361 1.00 90.31 87 PHE A O 1
ATOM 714 N N . SER A 1 88 ? -1.397 2.617 -3.061 1.00 91.25 88 SER A N 1
ATOM 715 C CA . SER A 1 88 ? -0.800 2.819 -4.391 1.00 91.25 88 SER A CA 1
ATOM 716 C C . SER A 1 88 ? -0.067 4.158 -4.542 1.00 91.25 88 SER A C 1
ATOM 718 O O . SER A 1 88 ? 0.081 4.647 -5.660 1.00 91.25 88 SER A O 1
ATOM 720 N N . TYR A 1 89 ? 0.385 4.762 -3.440 1.00 92.38 89 TYR 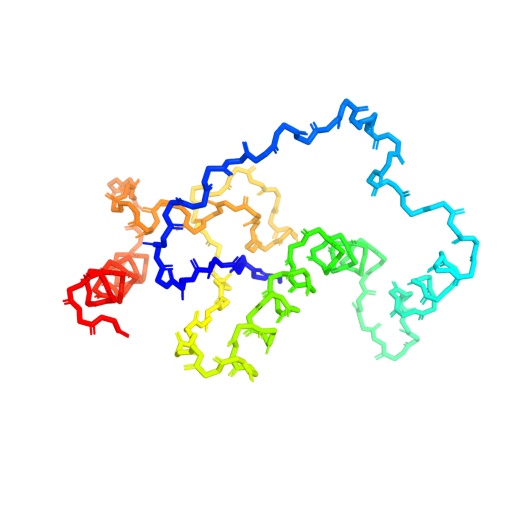A N 1
ATOM 721 C CA . TYR A 1 89 ? 1.113 6.033 -3.448 1.00 92.38 89 TYR A CA 1
ATOM 722 C C . TYR A 1 89 ? 2.593 5.821 -3.114 1.00 92.38 89 TYR A C 1
ATOM 724 O O . TYR A 1 89 ? 2.921 5.023 -2.245 1.00 92.38 89 TYR A O 1
ATOM 732 N N . ARG A 1 90 ? 3.491 6.527 -3.807 1.00 91.88 90 ARG A N 1
ATOM 733 C CA . ARG A 1 90 ? 4.931 6.484 -3.539 1.00 91.88 90 ARG A CA 1
ATOM 734 C C . ARG A 1 90 ? 5.338 7.771 -2.813 1.00 91.88 90 ARG A C 1
ATOM 736 O O . ARG A 1 90 ? 5.246 8.824 -3.445 1.00 91.88 90 ARG A O 1
ATOM 743 N N . PRO A 1 91 ? 5.818 7.705 -1.561 1.00 91.25 91 PRO A N 1
ATOM 744 C CA . PRO A 1 91 ? 6.283 8.885 -0.852 1.00 91.25 91 PRO A CA 1
ATOM 745 C C . PRO A 1 91 ? 7.533 9.474 -1.500 1.00 91.25 91 PRO A C 1
ATOM 747 O O . PRO A 1 91 ? 8.363 8.748 -2.060 1.00 91.25 91 PRO A O 1
ATOM 750 N N . GLN A 1 92 ? 7.684 10.795 -1.407 1.00 89.44 92 GLN A N 1
ATOM 751 C CA . GLN A 1 92 ? 8.870 11.489 -1.911 1.00 89.44 92 GLN A CA 1
ATOM 752 C C . GLN A 1 92 ? 10.154 11.006 -1.232 1.00 89.44 92 GLN A C 1
ATOM 754 O O . GLN A 1 92 ? 11.164 10.818 -1.912 1.00 89.44 92 GLN A O 1
ATOM 759 N N . CYS A 1 93 ? 10.085 10.715 0.068 1.00 88.50 93 CYS A N 1
ATOM 760 C CA . CYS A 1 93 ? 11.191 10.182 0.859 1.00 88.50 93 CYS A CA 1
ATOM 761 C C . CYS A 1 93 ? 11.484 8.690 0.605 1.00 88.50 93 CYS A C 1
ATOM 763 O O . CYS A 1 93 ? 12.404 8.141 1.209 1.00 88.50 93 CYS A O 1
ATOM 765 N N . SER A 1 94 ? 10.739 8.006 -0.282 1.00 88.94 94 SER A N 1
ATOM 766 C CA . SER A 1 94 ? 10.965 6.579 -0.548 1.00 88.94 94 SER A CA 1
ATOM 767 C C . SER A 1 94 ? 12.403 6.346 -1.050 1.00 88.94 94 SER A C 1
ATOM 769 O O . SER A 1 94 ? 12.768 6.864 -2.114 1.00 88.94 94 SER A O 1
ATOM 771 N N . PRO A 1 95 ? 13.214 5.518 -0.359 1.00 87.31 95 PRO A N 1
ATOM 772 C CA . PRO A 1 95 ? 14.618 5.286 -0.713 1.00 87.31 95 PRO A CA 1
ATOM 773 C C . PRO A 1 95 ? 14.773 4.383 -1.945 1.00 87.31 95 PRO A C 1
ATOM 775 O O . PRO A 1 95 ? 15.866 4.199 -2.480 1.00 87.31 95 PRO A O 1
ATOM 778 N N . HIS A 1 96 ? 13.677 3.775 -2.398 1.00 88.75 96 HIS A N 1
ATOM 779 C CA . HIS A 1 96 ? 13.680 2.821 -3.495 1.00 88.75 96 HIS A CA 1
ATOM 780 C C . HIS A 1 96 ? 13.815 3.519 -4.858 1.00 88.75 96 HIS A C 1
ATOM 782 O O . HIS A 1 96 ? 13.320 4.623 -5.039 1.00 88.75 96 HIS A O 1
ATOM 788 N N . PRO A 1 97 ? 14.431 2.898 -5.872 1.00 90.88 97 PRO A N 1
ATOM 789 C CA . PRO A 1 97 ? 14.370 3.381 -7.247 1.00 90.88 97 PRO A CA 1
ATOM 790 C C . PRO A 1 97 ? 12.952 3.685 -7.760 1.00 90.88 97 PRO A C 1
ATOM 792 O O . PRO A 1 97 ? 12.028 2.897 -7.565 1.00 90.88 97 PRO A O 1
ATOM 795 N N . ARG A 1 98 ? 12.798 4.783 -8.520 1.00 89.94 98 ARG A N 1
ATOM 796 C CA . ARG A 1 98 ? 11.497 5.260 -9.040 1.00 89.94 98 ARG A CA 1
ATOM 797 C C . ARG A 1 98 ? 10.688 4.202 -9.794 1.00 89.94 98 ARG A C 1
ATOM 799 O O . ARG A 1 98 ? 9.466 4.206 -9.708 1.00 89.94 98 ARG A O 1
ATOM 806 N N . PHE A 1 99 ? 11.353 3.297 -10.514 1.00 87.12 99 PHE A N 1
ATOM 807 C CA . PHE A 1 99 ? 10.676 2.262 -11.299 1.00 87.12 99 PHE A CA 1
ATOM 808 C C . PHE A 1 99 ? 9.888 1.257 -10.446 1.00 87.12 99 PHE A C 1
ATOM 810 O O . PHE A 1 99 ? 9.003 0.598 -10.976 1.00 87.12 99 PHE A O 1
ATOM 817 N N . MET A 1 100 ? 10.187 1.126 -9.147 1.00 88.12 100 MET A N 1
ATOM 818 C CA . MET A 1 100 ? 9.407 0.263 -8.253 1.00 88.12 100 MET A CA 1
ATOM 819 C C . MET A 1 100 ? 8.031 0.847 -7.923 1.00 88.12 100 MET A C 1
ATOM 821 O O . MET A 1 100 ? 7.149 0.112 -7.484 1.00 88.12 100 MET A O 1
ATOM 825 N N . GLY A 1 101 ? 7.824 2.150 -8.147 1.00 88.94 101 GLY A N 1
ATOM 826 C CA . GLY A 1 101 ? 6.609 2.827 -7.713 1.00 88.94 101 GLY A CA 1
ATOM 827 C C . GLY A 1 101 ? 6.471 2.775 -6.182 1.00 88.94 101 GLY A C 1
ATOM 828 O O . GLY A 1 101 ? 7.475 2.999 -5.496 1.00 88.94 101 GLY A O 1
ATOM 829 N N . PRO A 1 102 ? 5.258 2.514 -5.657 1.00 89.38 102 PRO A N 1
ATOM 830 C CA . PRO A 1 102 ? 5.017 2.237 -4.242 1.00 89.38 102 PRO A CA 1
ATOM 831 C C . PRO A 1 102 ? 5.646 0.899 -3.844 1.00 89.38 102 PRO A C 1
ATOM 833 O O . PRO A 1 102 ? 5.204 -0.174 -4.271 1.00 89.38 102 PRO A O 1
ATOM 836 N N . ALA A 1 103 ? 6.700 0.971 -3.046 1.00 89.06 103 ALA A N 1
ATOM 837 C CA . ALA A 1 103 ? 7.410 -0.181 -2.529 1.00 89.06 103 ALA A CA 1
ATOM 838 C C . ALA A 1 103 ? 6.736 -0.737 -1.267 1.00 89.06 103 ALA A C 1
ATOM 840 O O . ALA A 1 103 ? 5.856 -0.128 -0.658 1.00 89.06 103 ALA A O 1
ATOM 841 N N . HIS A 1 104 ? 7.152 -1.937 -0.872 1.00 88.88 104 HIS A N 1
ATOM 842 C CA . HIS A 1 104 ? 6.685 -2.543 0.367 1.00 88.88 104 HIS A CA 1
ATOM 843 C C . HIS A 1 104 ? 7.156 -1.725 1.578 1.00 88.88 104 HIS A C 1
ATOM 845 O O . HIS A 1 104 ? 8.356 -1.514 1.732 1.00 88.88 104 HIS A O 1
ATOM 851 N N . GLY A 1 105 ? 6.221 -1.309 2.436 1.00 88.06 105 GLY A N 1
ATOM 852 C CA . GLY A 1 105 ? 6.511 -0.539 3.645 1.00 88.06 105 GLY A CA 1
ATOM 853 C C . GLY A 1 105 ? 6.421 0.978 3.463 1.00 88.06 105 GLY A C 1
ATOM 854 O O . GLY A 1 105 ? 6.410 1.690 4.464 1.00 88.06 105 GLY A O 1
ATOM 855 N N . ASP A 1 106 ? 6.289 1.479 2.227 1.00 90.81 106 ASP A N 1
ATOM 856 C CA . ASP A 1 106 ? 6.110 2.914 1.950 1.00 90.81 106 ASP A CA 1
ATOM 857 C C . ASP A 1 106 ? 4.861 3.489 2.659 1.00 90.81 106 ASP A C 1
ATOM 859 O O . ASP A 1 106 ? 4.802 4.678 2.960 1.00 90.81 106 ASP A O 1
ATOM 863 N N . GLU A 1 107 ? 3.856 2.659 2.957 1.00 92.25 107 GLU A N 1
ATOM 864 C CA . GLU A 1 107 ? 2.632 3.069 3.649 1.00 92.25 107 GLU A CA 1
ATOM 865 C C . GLU A 1 107 ? 2.813 3.285 5.154 1.00 92.25 107 GLU A C 1
ATOM 867 O O . GLU A 1 107 ? 1.998 3.967 5.774 1.00 92.25 107 GLU A O 1
ATOM 872 N N . VAL A 1 108 ? 3.843 2.686 5.761 1.00 92.19 108 VAL A N 1
ATOM 873 C CA . VAL A 1 108 ? 4.004 2.630 7.223 1.00 92.19 108 VAL A CA 1
ATOM 874 C C . VAL A 1 108 ? 4.107 4.034 7.813 1.00 92.19 108 VAL A C 1
ATOM 876 O O . VAL A 1 108 ? 3.486 4.313 8.837 1.00 92.19 108 VAL A O 1
ATOM 879 N N . LEU A 1 109 ? 4.805 4.941 7.128 1.00 91.44 109 LEU A N 1
ATOM 880 C CA . LEU A 1 109 ? 4.930 6.338 7.546 1.00 91.44 109 LEU A CA 1
ATOM 881 C C . LEU A 1 109 ? 3.558 7.019 7.671 1.00 91.44 109 LEU A C 1
ATOM 883 O O . LEU A 1 109 ? 3.290 7.686 8.664 1.00 91.44 109 LEU A O 1
ATOM 887 N N . PHE A 1 110 ? 2.648 6.758 6.729 1.00 93.69 110 PHE A N 1
ATOM 888 C CA . PHE A 1 110 ? 1.292 7.316 6.730 1.00 93.69 110 PHE A CA 1
ATOM 889 C C . PHE A 1 110 ? 0.399 6.694 7.808 1.00 93.69 110 PHE A C 1
ATOM 891 O O . PHE A 1 110 ? -0.481 7.360 8.346 1.00 93.69 110 PHE A O 1
ATOM 898 N N . VAL A 1 111 ? 0.591 5.406 8.115 1.00 94.31 111 VAL A N 1
ATOM 899 C CA . VAL A 1 111 ? -0.186 4.705 9.153 1.00 94.31 111 VAL A CA 1
ATOM 900 C C . VAL A 1 111 ? 0.156 5.218 10.551 1.00 94.31 111 VAL A C 1
ATOM 902 O O . VAL A 1 111 ? -0.727 5.268 11.406 1.00 94.31 111 VAL A O 1
ATOM 905 N N . PHE A 1 112 ? 1.411 5.604 10.785 1.00 92.50 112 PHE A N 1
ATOM 906 C CA . PHE A 1 112 ? 1.885 6.051 12.096 1.00 92.50 112 PHE A CA 1
ATOM 907 C C . PHE A 1 112 ? 1.990 7.571 12.253 1.00 92.50 112 PHE A C 1
ATOM 909 O O . PHE A 1 112 ? 2.288 8.026 13.355 1.00 92.50 112 PHE A O 1
ATOM 916 N N . GLY A 1 113 ? 1.716 8.354 11.207 1.00 92.12 113 GLY A N 1
ATOM 917 C CA . GLY A 1 113 ? 1.830 9.811 11.281 1.00 92.12 113 GLY A CA 1
ATOM 918 C C . GLY A 1 113 ? 3.285 10.284 11.354 1.00 92.12 113 GLY A C 1
ATOM 919 O O . GLY A 1 113 ? 3.606 11.143 12.171 1.00 92.12 113 GLY A O 1
ATOM 920 N N . LEU A 1 114 ? 4.179 9.627 10.610 1.00 91.94 114 LEU A N 1
ATOM 921 C CA . LEU A 1 114 ? 5.635 9.810 10.674 1.00 91.94 114 LEU A CA 1
ATOM 922 C C . LEU A 1 114 ? 6.201 10.492 9.422 1.00 91.94 114 LEU A C 1
ATOM 924 O O . LEU A 1 114 ? 7.382 10.320 9.120 1.00 91.94 114 LEU A O 1
ATOM 928 N N . LEU A 1 115 ? 5.376 11.201 8.650 1.00 88.12 115 LEU A N 1
ATOM 929 C CA . LEU A 1 115 ? 5.890 12.007 7.548 1.00 88.12 115 LEU A CA 1
ATOM 930 C C . LEU A 1 115 ? 6.825 13.119 8.061 1.00 88.12 115 LEU A C 1
ATOM 932 O O . LEU A 1 115 ? 6.604 13.699 9.123 1.00 88.12 115 LEU A O 1
ATOM 936 N N . GLU A 1 116 ? 7.880 13.395 7.294 1.00 80.69 116 GLU A N 1
ATOM 937 C CA . GLU A 1 116 ? 8.861 14.451 7.580 1.00 80.69 116 GLU A CA 1
ATOM 938 C C . GLU A 1 116 ? 8.275 15.851 7.304 1.00 80.69 116 GLU A C 1
ATOM 940 O O . GLU A 1 116 ? 7.234 15.983 6.653 1.00 80.69 116 GLU A O 1
ATOM 945 N N . GLU A 1 117 ? 8.938 16.911 7.784 1.00 74.62 117 GLU A N 1
ATOM 946 C CA . GLU A 1 117 ? 8.467 18.297 7.607 1.00 74.62 117 GLU A CA 1
ATOM 947 C C . GLU A 1 117 ? 8.369 18.702 6.126 1.00 74.62 117 GLU A C 1
ATOM 949 O O . GLU A 1 117 ? 7.539 19.532 5.756 1.00 74.62 117 GLU A O 1
ATOM 954 N N . GLU A 1 118 ? 9.165 18.076 5.259 1.00 81.50 118 GLU A N 1
ATOM 955 C CA . GLU A 1 118 ? 9.189 18.300 3.814 1.00 81.50 118 GLU A CA 1
ATOM 956 C C . GLU A 1 118 ? 8.067 17.573 3.047 1.00 81.50 118 GLU A C 1
ATOM 958 O O . GLU A 1 118 ? 8.052 17.590 1.812 1.00 81.50 118 GLU A O 1
ATOM 963 N N . ALA A 1 119 ? 7.115 16.938 3.739 1.00 87.38 119 ALA A N 1
ATOM 964 C CA . ALA A 1 119 ? 5.991 16.269 3.098 1.00 87.38 119 ALA A CA 1
ATOM 965 C C . ALA A 1 119 ? 5.143 17.230 2.253 1.00 87.38 119 ALA A C 1
ATOM 967 O O . ALA A 1 119 ? 4.807 18.354 2.636 1.00 87.38 119 ALA A O 1
ATOM 968 N N . THR A 1 120 ? 4.731 16.761 1.079 1.00 92.25 120 THR A N 1
ATOM 969 C CA . THR A 1 120 ? 3.848 17.536 0.207 1.00 92.25 120 THR A CA 1
ATOM 970 C C . THR A 1 120 ? 2.451 17.680 0.799 1.00 92.25 120 THR A C 1
ATOM 972 O O . THR A 1 120 ? 1.958 16.804 1.506 1.00 92.25 120 THR A O 1
ATOM 975 N N . GLY A 1 121 ? 1.721 18.723 0.390 1.00 94.19 121 GLY A N 1
ATOM 976 C CA . GLY A 1 121 ? 0.315 18.873 0.781 1.00 94.19 121 GLY A CA 1
ATOM 977 C C . GLY A 1 121 ? -0.566 17.676 0.385 1.00 94.19 121 GLY A C 1
ATOM 978 O O . GLY A 1 121 ? -1.530 17.367 1.084 1.00 94.19 121 GLY A O 1
ATOM 979 N N . GLN A 1 122 ? -0.223 16.963 -0.696 1.00 94.88 122 GLN A N 1
ATOM 980 C CA . GLN A 1 122 ? -0.887 15.711 -1.070 1.00 94.88 122 GLN A CA 1
ATOM 981 C C . GLN A 1 122 ? -0.587 14.584 -0.068 1.00 94.88 122 GLN A C 1
ATOM 983 O O . GLN A 1 122 ? -1.494 13.829 0.282 1.00 94.88 122 GLN A O 1
ATOM 988 N N . GLU A 1 123 ? 0.657 14.470 0.399 1.00 95.31 123 GLU A N 1
ATOM 989 C CA . GLU A 1 123 ? 1.073 13.478 1.397 1.00 95.31 123 GLU A CA 1
ATOM 990 C C . GLU A 1 123 ? 0.428 13.733 2.750 1.00 95.31 123 GLU A C 1
ATOM 992 O O . GLU A 1 123 ? -0.131 12.802 3.321 1.00 95.31 123 GLU A O 1
ATOM 997 N N . THR A 1 124 ? 0.389 14.986 3.207 1.00 94.75 124 THR A N 1
ATOM 998 C CA . THR A 1 124 ? -0.300 15.360 4.449 1.00 94.75 124 THR A CA 1
ATOM 999 C C . THR A 1 124 ? -1.790 15.011 4.389 1.00 94.75 124 THR A C 1
ATOM 1001 O O . THR A 1 124 ? -2.343 14.438 5.326 1.00 94.75 124 THR A O 1
ATOM 1004 N N . GLN A 1 125 ? -2.464 15.299 3.269 1.00 96.25 125 GLN A N 1
ATOM 1005 C CA . GLN A 1 125 ? -3.872 14.923 3.093 1.00 96.25 125 GLN A CA 1
ATOM 1006 C C . GLN A 1 125 ? -4.062 13.402 3.063 1.00 96.25 125 GLN A C 1
ATOM 1008 O O . GLN A 1 125 ? -5.042 12.882 3.603 1.00 96.25 125 GLN A O 1
ATOM 1013 N N . LEU A 1 126 ? -3.146 12.671 2.423 1.00 95.06 126 LEU A N 1
ATOM 1014 C CA . LEU A 1 126 ? -3.190 11.214 2.388 1.00 95.06 126 LEU A CA 1
ATOM 1015 C C . LEU A 1 126 ? -2.977 10.616 3.784 1.00 95.06 126 LEU A C 1
ATOM 1017 O O . LEU A 1 126 ? -3.743 9.740 4.179 1.00 95.06 126 LEU A O 1
ATOM 1021 N N . GLU A 1 127 ? -2.003 11.111 4.544 1.00 95.44 127 GLU A N 1
ATOM 1022 C CA . GLU A 1 127 ? -1.730 10.697 5.922 1.00 95.44 127 GLU A CA 1
ATOM 1023 C C . GLU A 1 127 ? -2.951 10.913 6.814 1.00 95.44 127 GLU A C 1
ATOM 1025 O O . GLU A 1 127 ? -3.409 9.975 7.464 1.00 95.44 127 GLU A O 1
ATOM 1030 N N . GLN A 1 128 ? -3.571 12.095 6.760 1.00 96.44 128 GLN A N 1
ATOM 1031 C CA . GLN A 1 128 ? -4.799 12.374 7.508 1.00 96.44 128 GLN A CA 1
ATOM 1032 C C . GLN A 1 128 ? -5.920 11.381 7.175 1.00 96.44 128 GLN A C 1
ATOM 1034 O O . GLN A 1 128 ? -6.616 10.900 8.074 1.00 96.44 128 GLN A O 1
ATOM 1039 N N . ARG A 1 129 ? -6.093 11.028 5.894 1.00 96.12 129 ARG A N 1
ATOM 1040 C CA . ARG A 1 129 ? -7.087 10.029 5.466 1.00 96.12 129 ARG A CA 1
ATOM 1041 C C . ARG A 1 129 ? -6.758 8.632 5.987 1.00 96.12 129 ARG A C 1
ATOM 1043 O O . ARG A 1 129 ? -7.670 7.933 6.434 1.00 96.12 129 ARG A O 1
ATOM 1050 N N . VAL A 1 130 ? -5.490 8.226 5.935 1.00 95.25 130 VAL A N 1
ATOM 1051 C CA . VAL A 1 130 ? -5.025 6.929 6.444 1.00 95.25 130 VAL A CA 1
ATOM 1052 C C . VAL A 1 130 ? -5.233 6.865 7.956 1.00 95.25 130 VAL A C 1
ATOM 1054 O O . VAL A 1 130 ? -5.959 5.986 8.416 1.00 95.25 130 VAL A O 1
ATOM 1057 N N . LEU A 1 131 ? -4.718 7.830 8.720 1.00 95.69 131 LEU A N 1
ATOM 1058 C CA . LEU A 1 131 ? -4.885 7.911 10.175 1.00 95.69 131 LEU A CA 1
ATOM 1059 C C . LEU A 1 131 ? -6.356 7.917 10.592 1.00 95.69 131 LEU A C 1
ATOM 1061 O O . LEU A 1 131 ? -6.753 7.186 11.500 1.00 95.69 131 LEU A O 1
ATOM 1065 N N . THR A 1 132 ? -7.198 8.694 9.908 1.00 96.38 132 THR A N 1
ATOM 1066 C CA . THR A 1 132 ? -8.642 8.722 10.184 1.00 96.38 132 THR A CA 1
ATOM 1067 C C . THR A 1 132 ? -9.269 7.351 9.947 1.00 96.38 132 THR A C 1
ATOM 1069 O O . THR A 1 132 ? -10.021 6.861 10.784 1.00 96.38 132 THR A O 1
ATOM 1072 N N . SER A 1 133 ? -8.923 6.688 8.841 1.00 94.31 133 SER A N 1
ATOM 1073 C CA . SER A 1 133 ? -9.438 5.351 8.527 1.00 94.31 133 SER A CA 1
ATOM 1074 C C . SER A 1 133 ? -9.001 4.317 9.571 1.00 94.31 133 SER A C 1
ATOM 1076 O O . SER A 1 133 ? -9.829 3.555 10.066 1.00 94.31 133 SER A O 1
ATOM 1078 N N . TRP A 1 134 ? -7.722 4.327 9.958 1.00 94.12 134 TRP A N 1
ATOM 1079 C CA . TRP A 1 134 ? -7.160 3.412 10.955 1.00 94.12 134 TRP A CA 1
ATOM 1080 C C . TRP A 1 134 ? -7.731 3.642 12.356 1.00 94.12 134 TRP A C 1
ATOM 1082 O O . TRP A 1 134 ? -8.101 2.687 13.040 1.00 94.12 134 TRP A O 1
ATOM 1092 N N . THR A 1 135 ? -7.852 4.899 12.784 1.00 95.81 135 THR A N 1
ATOM 1093 C CA . THR A 1 135 ? -8.419 5.236 14.098 1.00 95.81 135 THR A CA 1
ATOM 1094 C C . THR A 1 135 ? -9.915 4.958 14.170 1.00 95.81 135 THR A C 1
ATOM 1096 O O . THR A 1 135 ? -10.382 4.480 15.202 1.00 95.81 135 THR A O 1
ATOM 1099 N N . ASN A 1 136 ? -10.669 5.195 13.093 1.00 96.19 136 ASN A N 1
ATOM 1100 C CA . ASN A 1 136 ? -12.079 4.815 13.026 1.00 96.19 136 ASN A CA 1
ATOM 1101 C C . ASN A 1 136 ? -12.234 3.297 13.101 1.00 96.19 136 ASN A C 1
ATOM 1103 O O . ASN A 1 136 ? -12.970 2.820 13.958 1.00 96.19 136 ASN A O 1
ATOM 1107 N N . PHE A 1 137 ? -11.466 2.536 12.316 1.00 92.81 137 PHE A N 1
ATOM 1108 C CA . PHE A 1 137 ? -11.486 1.075 12.398 1.00 92.81 137 PHE A CA 1
ATOM 1109 C C . PHE A 1 137 ? -11.169 0.574 13.817 1.00 92.81 137 PHE A C 1
ATOM 1111 O O . PHE A 1 137 ? -11.860 -0.296 14.340 1.00 92.81 137 PHE A O 1
ATOM 1118 N N . ALA A 1 138 ? -10.163 1.146 14.483 1.00 93.75 138 ALA A N 1
ATOM 1119 C CA . ALA A 1 138 ? -9.828 0.771 15.855 1.00 93.75 138 ALA A CA 1
ATOM 1120 C C . ALA A 1 138 ? -10.957 1.077 16.859 1.00 93.75 138 ALA A C 1
ATOM 1122 O O . ALA A 1 138 ? -11.129 0.339 17.829 1.00 93.75 138 ALA A O 1
ATOM 1123 N N . LYS A 1 139 ? -11.721 2.155 16.640 1.00 93.94 139 LYS A N 1
ATOM 1124 C CA . LYS A 1 139 ? -12.819 2.582 17.522 1.00 93.94 139 LYS A CA 1
ATOM 1125 C C . LYS A 1 139 ? -14.111 1.807 17.280 1.00 93.94 139 LYS A C 1
ATOM 1127 O O . LYS A 1 139 ? -14.805 1.487 18.241 1.00 93.94 139 LYS A O 1
ATOM 1132 N N . THR A 1 140 ? -14.462 1.560 16.021 1.00 94.12 140 THR A N 1
ATOM 1133 C CA . THR A 1 140 ? -15.808 1.101 15.639 1.00 94.12 140 THR A CA 1
ATOM 1134 C C . THR A 1 140 ? -15.835 -0.198 14.844 1.00 94.12 140 THR A C 1
ATOM 1136 O O . THR A 1 140 ? -16.910 -0.780 14.702 1.00 94.12 140 THR A O 1
ATOM 1139 N N . GLY A 1 141 ? -14.684 -0.687 14.375 1.00 83.25 141 GLY A N 1
ATOM 1140 C CA . GLY A 1 141 ? -14.616 -1.744 13.359 1.00 83.25 141 GLY A CA 1
ATOM 1141 C C . GLY A 1 141 ? -15.122 -1.279 12.000 1.00 83.25 141 GLY A C 1
ATOM 1142 O O . GLY A 1 141 ? -15.365 -2.179 11.160 1.00 83.25 141 GLY A O 1
#

Foldseek 3Di:
DFAKDWDFDDDPPPDDPDDDDDPVVLDDPDVVVVVVLCVVLPQDPPDPDDSVNSVLVSVCCSPGVVVRVVVQVVCVVVVTDIDMDTGQQAWPPRPDDPSSRRDHPSCVCLQVVNDDPPGDPVSVVSSVVNVVVNVCSVVPD

Organism: Timema cristinae (NCBI:txid61476)

Sequence (141 aa):
MGCVVWLGKFSIIKPRSCANRSASSFLVQDPSVIEAAVHEYRPWPDSNASFRDQFLHFCGALYTRVKSEQLARWLARRGTTVWRYEFSYRPQCSPHPRFMGPAHGDEVLFVFGLLEEEATGQETQLEQRVLTSWTNFAKTG

Radius of gyration: 18.13 Å; chains: 1; bounding box: 34×46×48 Å